Protein AF-A0A838T143-F1 (afdb_monomer)

Structure (mmCIF, N/CA/C/O backbone):
data_AF-A0A838T143-F1
#
_entry.id   AF-A0A838T143-F1
#
loop_
_atom_site.group_PDB
_atom_site.id
_atom_site.type_symbol
_atom_site.label_atom_id
_atom_site.label_alt_id
_atom_site.label_comp_id
_atom_site.label_asym_id
_atom_site.label_entity_id
_atom_site.label_seq_id
_atom_site.pdbx_PDB_ins_code
_atom_site.Cartn_x
_atom_site.Cartn_y
_atom_site.Cartn_z
_atom_site.occupancy
_atom_site.B_iso_or_equiv
_atom_site.auth_seq_id
_atom_site.auth_comp_id
_atom_site.auth_asym_id
_atom_site.auth_atom_id
_atom_site.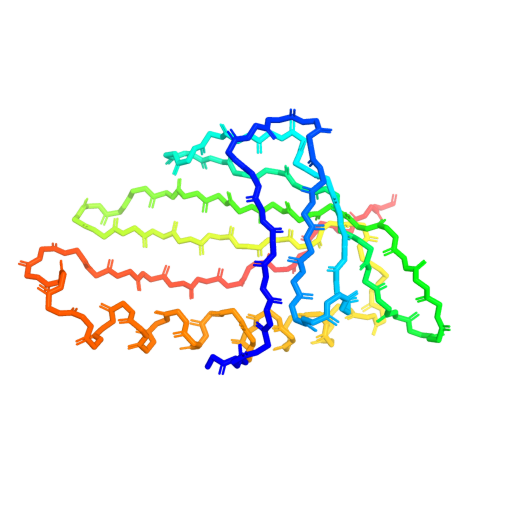pdbx_PDB_model_num
ATOM 1 N N . MET A 1 1 ? -1.294 14.423 2.263 1.00 49.38 1 MET A N 1
ATOM 2 C CA . MET A 1 1 ? -1.982 13.665 1.199 1.00 49.38 1 MET A CA 1
ATOM 3 C C . MET A 1 1 ? -1.529 14.235 -0.120 1.00 49.38 1 MET A C 1
ATOM 5 O O . MET A 1 1 ? -1.703 15.430 -0.329 1.00 49.38 1 MET A O 1
ATOM 9 N N . THR A 1 2 ? -0.933 13.427 -0.988 1.00 54.94 2 THR A N 1
ATOM 10 C CA . THR A 1 2 ? -0.812 13.836 -2.386 1.00 54.94 2 THR A CA 1
ATOM 11 C C . THR A 1 2 ? -2.235 13.871 -2.930 1.00 54.94 2 THR A C 1
ATOM 13 O O . THR A 1 2 ? -2.872 12.829 -2.997 1.00 54.94 2 THR A O 1
ATOM 16 N N . VAL A 1 3 ? -2.754 15.043 -3.290 1.00 68.25 3 VAL A N 1
ATOM 17 C CA . VAL A 1 3 ? -4.066 15.223 -3.956 1.00 68.25 3 VAL A CA 1
ATOM 18 C C . VAL A 1 3 ? -4.129 14.574 -5.352 1.00 68.25 3 VAL A C 1
ATOM 20 O O . VAL A 1 3 ? -5.094 14.747 -6.088 1.00 68.25 3 VAL A O 1
ATOM 23 N N . ALA A 1 4 ? -3.096 13.815 -5.723 1.00 81.88 4 ALA A N 1
ATOM 24 C CA . ALA A 1 4 ? -3.027 13.043 -6.945 1.00 81.88 4 ALA A CA 1
ATOM 25 C C . ALA A 1 4 ? -4.034 11.875 -6.915 1.00 81.88 4 ALA A C 1
ATOM 27 O O . ALA A 1 4 ? -4.225 11.252 -5.866 1.00 81.88 4 ALA A O 1
ATOM 28 N N . PRO A 1 5 ? -4.660 11.547 -8.056 1.0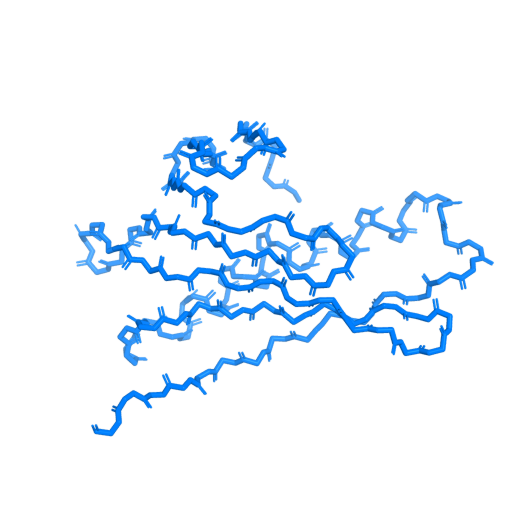0 86.38 5 PRO A N 1
ATOM 29 C CA . PRO A 1 5 ? -5.711 10.545 -8.113 1.00 86.38 5 PRO A CA 1
ATOM 30 C C . PRO A 1 5 ? -5.188 9.143 -7.780 1.00 86.38 5 PRO A C 1
ATOM 32 O O . PRO A 1 5 ? -4.038 8.785 -8.064 1.00 86.38 5 PRO A O 1
ATOM 35 N N . ALA A 1 6 ? -6.076 8.339 -7.202 1.00 88.12 6 ALA A N 1
ATOM 36 C CA . ALA A 1 6 ? -5.895 6.912 -6.998 1.00 88.12 6 ALA A CA 1
ATOM 37 C C . ALA A 1 6 ? -7.128 6.173 -7.530 1.00 88.12 6 ALA A C 1
ATOM 39 O O . ALA A 1 6 ? -8.258 6.622 -7.349 1.00 88.12 6 ALA A O 1
ATOM 40 N N . THR A 1 7 ? -6.909 5.035 -8.182 1.00 91.94 7 THR A N 1
ATOM 41 C CA . THR A 1 7 ? -7.970 4.135 -8.641 1.00 91.94 7 THR A CA 1
ATOM 42 C C . THR A 1 7 ? -7.734 2.765 -8.031 1.00 91.94 7 THR A C 1
ATOM 44 O O . THR A 1 7 ? -6.646 2.203 -8.124 1.00 91.94 7 THR A O 1
ATOM 47 N N . ILE A 1 8 ? -8.739 2.218 -7.362 1.00 91.31 8 ILE A N 1
ATOM 48 C CA . ILE A 1 8 ? -8.656 0.900 -6.737 1.00 91.31 8 ILE A CA 1
ATOM 49 C C . ILE A 1 8 ? -10.034 0.252 -6.758 1.00 91.31 8 ILE A C 1
ATOM 51 O O . ILE A 1 8 ? -11.057 0.933 -6.757 1.00 91.31 8 ILE A O 1
ATOM 55 N N . THR A 1 9 ? -10.053 -1.075 -6.783 1.00 91.31 9 THR A N 1
ATOM 56 C CA . THR A 1 9 ? -11.273 -1.868 -6.624 1.00 91.31 9 THR A CA 1
ATOM 57 C C . THR A 1 9 ? -11.171 -2.706 -5.353 1.00 91.31 9 THR A C 1
ATOM 59 O O . THR A 1 9 ? -10.070 -3.024 -4.901 1.00 91.31 9 THR A O 1
ATOM 62 N N . ASN A 1 10 ? -12.311 -3.108 -4.800 1.00 89.81 10 ASN A N 1
ATOM 63 C CA . ASN A 1 10 ? -12.398 -4.029 -3.663 1.00 89.81 10 ASN A CA 1
ATOM 64 C C . ASN A 1 10 ? -12.364 -5.511 -4.091 1.00 89.81 10 ASN A C 1
ATOM 66 O O . ASN A 1 10 ? -12.780 -6.384 -3.334 1.00 89.81 10 ASN A O 1
ATOM 70 N N . GLN A 1 11 ? -11.872 -5.806 -5.297 1.00 93.06 11 GLN A N 1
ATOM 71 C CA . GLN A 1 11 ? -11.839 -7.153 -5.853 1.00 93.06 11 GLN A CA 1
ATOM 72 C C . GLN A 1 11 ? -10.395 -7.645 -6.020 1.00 93.06 11 GLN A C 1
ATOM 74 O O . GLN A 1 11 ? -9.531 -6.946 -6.562 1.00 93.06 11 GLN A O 1
ATOM 79 N N . ALA A 1 12 ? -10.137 -8.877 -5.576 1.00 94.25 12 ALA A N 1
ATOM 80 C CA . ALA A 1 12 ? -8.881 -9.570 -5.846 1.00 94.25 12 ALA A CA 1
ATOM 81 C C . ALA A 1 12 ? -8.707 -9.835 -7.356 1.00 94.25 12 ALA A C 1
ATOM 83 O O . ALA A 1 12 ? -9.669 -9.975 -8.110 1.00 94.25 12 ALA A O 1
ATOM 84 N N . GLY A 1 13 ? -7.463 -9.858 -7.823 1.00 94.69 13 GLY A N 1
ATOM 85 C CA . GLY A 1 13 ? -7.091 -10.005 -9.230 1.00 94.69 13 GLY A CA 1
ATOM 86 C C . GLY A 1 13 ? -7.237 -8.736 -10.081 1.00 94.69 13 GLY A C 1
ATOM 87 O O . GLY A 1 13 ? -6.769 -8.717 -11.221 1.00 94.69 13 GLY A O 1
ATOM 88 N N . LYS A 1 14 ? -7.845 -7.663 -9.562 1.00 96.06 14 LYS A N 1
ATOM 89 C CA . LYS A 1 14 ? -8.023 -6.397 -10.287 1.00 96.06 14 LYS A CA 1
ATOM 90 C C . LYS A 1 14 ? -6.875 -5.422 -10.049 1.00 96.06 14 LYS A C 1
ATOM 92 O O . LYS A 1 14 ? -6.199 -5.467 -9.021 1.00 96.06 14 LYS A O 1
ATOM 97 N N . SER A 1 15 ? -6.657 -4.546 -11.025 1.00 95.06 15 SER A N 1
ATOM 98 C CA . SER A 1 15 ? -5.585 -3.555 -10.978 1.00 95.06 15 SER A CA 1
ATOM 99 C C . SER A 1 15 ? -5.924 -2.365 -10.075 1.00 95.06 15 SER A C 1
ATOM 101 O O . SER A 1 15 ? -7.095 -2.055 -9.854 1.00 95.06 15 SER A O 1
ATOM 103 N N . PHE A 1 16 ? -4.887 -1.684 -9.594 1.00 93.62 16 PHE A N 1
ATOM 104 C CA . PHE A 1 16 ? -4.982 -0.385 -8.933 1.00 93.62 16 PHE A CA 1
ATOM 105 C C . PHE A 1 16 ? -3.917 0.570 -9.485 1.00 93.62 16 PHE A C 1
ATOM 107 O O . PHE A 1 16 ? -2.915 0.129 -10.060 1.00 93.62 16 PHE A O 1
ATOM 114 N N . LYS A 1 17 ? -4.125 1.870 -9.281 1.00 92.56 17 LYS A N 1
ATOM 115 C CA . LYS A 1 17 ? -3.148 2.932 -9.516 1.00 92.56 17 LYS A CA 1
ATOM 116 C C . LYS A 1 17 ? -3.178 3.947 -8.374 1.00 92.56 17 LYS A C 1
ATOM 118 O O . LYS A 1 17 ? -4.235 4.190 -7.794 1.00 92.56 17 LYS A O 1
ATOM 123 N N . ALA A 1 18 ? -2.040 4.545 -8.054 1.00 88.81 18 ALA A N 1
ATOM 124 C CA . ALA A 1 18 ? -1.903 5.555 -7.011 1.00 88.81 18 ALA A CA 1
ATOM 125 C C . ALA A 1 18 ? -0.889 6.631 -7.416 1.00 88.81 18 ALA A C 1
ATOM 127 O O . ALA A 1 18 ? -0.053 6.412 -8.292 1.00 88.81 18 ALA A O 1
ATOM 128 N N . HIS A 1 19 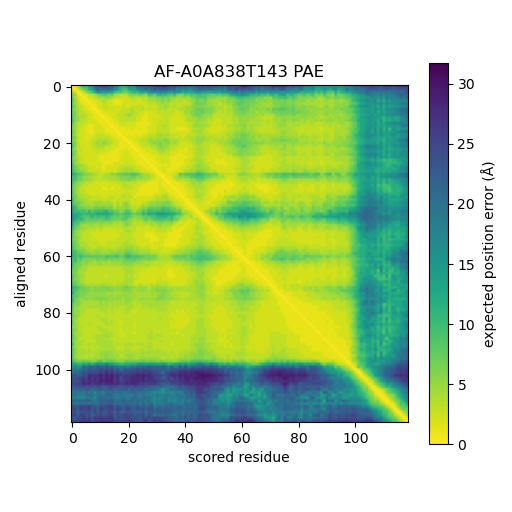? -0.963 7.782 -6.744 1.00 86.50 19 HIS A N 1
ATOM 129 C CA . HIS A 1 19 ? -0.082 8.933 -6.964 1.00 86.50 19 HIS A CA 1
ATOM 130 C C . HIS A 1 19 ? -0.074 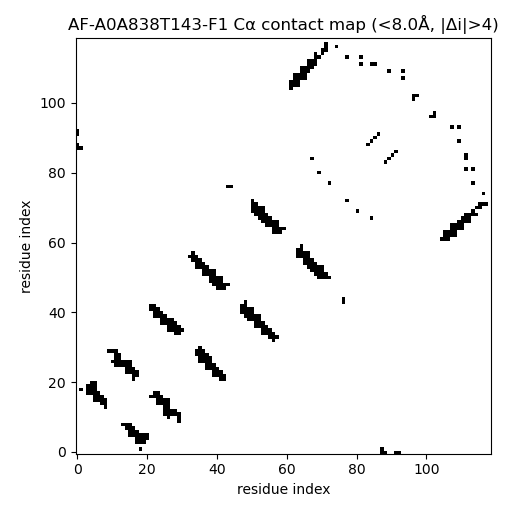9.428 -8.421 1.00 86.50 19 HIS A C 1
ATOM 132 O O . HIS A 1 19 ? 0.982 9.731 -8.965 1.00 86.50 19 HIS A O 1
ATOM 138 N N . GLY A 1 20 ? -1.248 9.505 -9.062 1.00 86.00 20 GLY A N 1
ATOM 139 C CA . GLY A 1 20 ? -1.334 9.969 -10.451 1.00 86.00 20 GLY A CA 1
ATOM 140 C C . GLY A 1 20 ? -0.653 9.009 -11.422 1.00 86.00 20 GLY A C 1
ATOM 141 O O . GLY A 1 20 ? 0.154 9.430 -12.240 1.00 86.00 20 GLY A O 1
ATOM 142 N N . ASP A 1 21 ? -0.953 7.717 -11.289 1.00 87.50 21 ASP A N 1
ATOM 143 C CA . ASP A 1 21 ? -0.405 6.619 -12.096 1.00 87.50 21 ASP A CA 1
ATOM 144 C C . ASP A 1 21 ? 1.096 6.324 -11.895 1.00 87.50 21 ASP A C 1
ATOM 146 O O . ASP A 1 21 ? 1.615 5.394 -12.511 1.00 87.50 21 ASP A O 1
ATOM 150 N N . TYR A 1 22 ? 1.776 7.031 -10.984 1.00 85.94 22 TYR A N 1
ATOM 151 C CA . TYR A 1 22 ? 3.177 6.774 -10.626 1.00 85.94 22 TYR A CA 1
ATOM 152 C C . TYR A 1 22 ? 3.392 5.374 -10.033 1.00 85.94 22 TYR A C 1
ATOM 154 O O . TYR A 1 22 ? 4.401 4.726 -10.308 1.00 85.94 22 TYR A O 1
ATOM 162 N N . ILE A 1 23 ? 2.425 4.888 -9.246 1.00 87.81 23 ILE A N 1
ATOM 163 C CA . ILE A 1 23 ? 2.393 3.507 -8.758 1.00 87.81 23 ILE A CA 1
ATOM 164 C C . ILE A 1 23 ? 1.221 2.796 -9.415 1.00 87.81 23 ILE A C 1
ATOM 166 O O . ILE A 1 23 ? 0.091 3.283 -9.390 1.00 87.81 23 ILE A O 1
ATOM 170 N N . SER A 1 24 ? 1.469 1.607 -9.954 1.00 92.69 24 SER A N 1
ATOM 171 C CA . SER A 1 24 ? 0.420 0.738 -10.485 1.00 92.69 24 SER A CA 1
ATOM 172 C C . SER A 1 24 ? 0.602 -0.685 -9.995 1.00 92.69 24 SER A C 1
ATOM 174 O O . SER A 1 24 ? 1.695 -1.092 -9.611 1.00 92.69 24 SER A O 1
ATOM 176 N N . GLY A 1 25 ? -0.468 -1.465 -9.975 1.00 93.50 25 GLY A N 1
ATOM 177 C CA . GLY A 1 25 ? -0.376 -2.801 -9.420 1.00 93.50 25 GLY A CA 1
ATOM 178 C C . GLY A 1 25 ? -1.647 -3.611 -9.537 1.00 93.50 25 GLY A C 1
ATOM 179 O O . GLY A 1 25 ? -2.560 -3.260 -10.283 1.00 93.50 25 GLY A O 1
ATOM 180 N N . ARG A 1 26 ? -1.694 -4.718 -8.795 1.00 96.00 26 ARG A N 1
ATOM 181 C CA . ARG A 1 26 ? -2.819 -5.655 -8.760 1.00 96.00 26 ARG A CA 1
ATOM 182 C C . ARG A 1 26 ? -3.073 -6.115 -7.332 1.00 96.00 26 ARG A C 1
ATOM 184 O O . ARG A 1 26 ? -2.138 -6.427 -6.600 1.00 96.00 26 ARG A O 1
ATOM 191 N N . ASN A 1 27 ? -4.345 -6.173 -6.961 1.00 95.31 27 ASN A N 1
ATOM 192 C CA . ASN A 1 27 ? -4.798 -6.768 -5.713 1.00 95.31 27 ASN A CA 1
ATOM 193 C C . ASN A 1 27 ? -4.608 -8.284 -5.795 1.00 95.31 27 ASN A C 1
ATOM 195 O O . ASN A 1 27 ? -5.202 -8.918 -6.661 1.00 95.31 27 ASN A O 1
ATOM 199 N N . LEU A 1 28 ? -3.791 -8.869 -4.926 1.00 95.00 28 LEU A N 1
ATOM 200 C CA . LEU A 1 28 ? -3.637 -10.324 -4.836 1.00 95.00 28 LEU A CA 1
ATOM 201 C C . LEU A 1 28 ? -4.591 -10.904 -3.792 1.00 95.00 28 LEU A C 1
ATOM 203 O O . LEU A 1 28 ? -5.285 -11.877 -4.063 1.00 95.00 28 LEU A O 1
ATOM 207 N N . LEU A 1 29 ? -4.666 -10.250 -2.633 1.00 95.12 29 LEU A N 1
ATOM 208 C CA . LEU A 1 29 ? -5.554 -10.601 -1.532 1.00 95.12 29 LEU A CA 1
ATOM 209 C C . LEU A 1 29 ? -6.142 -9.328 -0.926 1.00 95.12 29 LEU A C 1
ATOM 211 O O . LEU A 1 29 ? -5.423 -8.352 -0.710 1.00 95.12 29 LEU A O 1
ATOM 215 N N . LEU A 1 30 ? -7.441 -9.359 -0.638 1.00 92.69 30 LEU A N 1
ATOM 216 C CA . LEU A 1 30 ? -8.156 -8.298 0.062 1.00 92.69 30 LEU A CA 1
ATOM 217 C C . LEU A 1 30 ? -8.969 -8.911 1.200 1.00 92.69 30 LEU A C 1
ATOM 219 O O . LEU A 1 30 ? -10.124 -9.282 1.020 1.00 92.69 30 LEU A O 1
ATOM 223 N N . ASP A 1 31 ? -8.351 -9.003 2.370 1.00 93.25 31 ASP A N 1
ATOM 224 C CA . ASP A 1 31 ? -9.045 -9.184 3.635 1.00 93.25 31 ASP A CA 1
ATOM 225 C C . ASP A 1 31 ? -8.928 -7.863 4.412 1.00 93.25 31 ASP A C 1
ATOM 227 O O . ASP A 1 31 ? -7.911 -7.621 5.065 1.00 93.25 31 ASP A O 1
ATOM 231 N N . PRO A 1 32 ? -9.919 -6.961 4.311 1.00 78.12 32 PRO A N 1
ATOM 232 C CA . PRO A 1 32 ? -9.806 -5.604 4.843 1.00 78.12 32 PRO A CA 1
ATOM 233 C C . PRO A 1 32 ? -9.693 -5.551 6.372 1.00 78.12 32 PRO A C 1
ATOM 235 O O . PRO A 1 32 ? -9.352 -4.502 6.907 1.00 78.12 32 PRO A O 1
ATOM 238 N N . VAL A 1 33 ? -9.968 -6.657 7.069 1.00 84.75 33 VAL A N 1
ATOM 239 C CA . VAL A 1 33 ? -9.867 -6.741 8.531 1.00 84.75 33 VAL A CA 1
ATOM 240 C C . VAL A 1 33 ? -8.491 -7.238 8.966 1.00 84.75 33 VAL A C 1
ATOM 242 O O . VAL A 1 33 ? -8.040 -6.903 10.056 1.00 84.75 33 VAL A O 1
ATOM 245 N N . ARG A 1 34 ? -7.818 -8.047 8.140 1.00 90.38 34 ARG A N 1
ATOM 246 C CA . ARG A 1 34 ? -6.591 -8.751 8.547 1.00 90.38 34 ARG A CA 1
ATOM 247 C C . ARG A 1 34 ? -5.392 -8.439 7.667 1.00 90.38 34 ARG A C 1
ATOM 249 O O . ARG A 1 34 ? -4.305 -8.181 8.182 1.00 90.38 34 ARG A O 1
ATOM 256 N N . LEU A 1 35 ? -5.557 -8.506 6.348 1.00 93.62 35 LEU A N 1
ATOM 257 C CA . LEU A 1 35 ? -4.435 -8.504 5.419 1.00 93.62 35 LEU A CA 1
ATOM 258 C C . LEU A 1 35 ? -4.836 -8.081 4.003 1.00 93.62 35 LEU A C 1
ATOM 260 O O . LEU A 1 35 ? -5.667 -8.703 3.344 1.00 93.62 35 LEU A O 1
ATOM 264 N N . ILE A 1 36 ? -4.125 -7.090 3.481 1.00 94.44 36 ILE A N 1
ATOM 265 C CA . ILE A 1 36 ? -4.131 -6.744 2.061 1.00 94.44 36 ILE A CA 1
ATOM 266 C C . ILE A 1 36 ? -2.761 -7.086 1.476 1.00 94.44 36 ILE A C 1
ATOM 268 O O . ILE A 1 36 ? -1.732 -6.683 2.021 1.00 94.44 36 ILE A O 1
ATOM 272 N N . VAL A 1 37 ? -2.753 -7.799 0.349 1.00 95.25 37 VAL A N 1
ATOM 273 C CA . VAL A 1 37 ? -1.541 -8.114 -0.420 1.00 95.25 37 VAL A CA 1
ATOM 274 C C . VAL A 1 37 ? -1.710 -7.614 -1.843 1.00 95.25 37 VAL A C 1
ATOM 276 O O . VAL A 1 37 ? -2.710 -7.899 -2.507 1.00 95.25 37 VAL A O 1
ATOM 279 N N . GLN A 1 38 ? -0.725 -6.866 -2.323 1.00 95.44 38 GLN A N 1
ATOM 280 C CA . GLN A 1 38 ? -0.745 -6.230 -3.633 1.00 95.44 38 GLN A CA 1
ATOM 281 C C . GLN A 1 38 ? 0.603 -6.409 -4.329 1.00 95.44 38 GLN A C 1
ATOM 283 O O . GLN A 1 38 ? 1.644 -6.240 -3.703 1.00 95.44 38 GLN A O 1
ATOM 288 N N . THR A 1 39 ? 0.610 -6.679 -5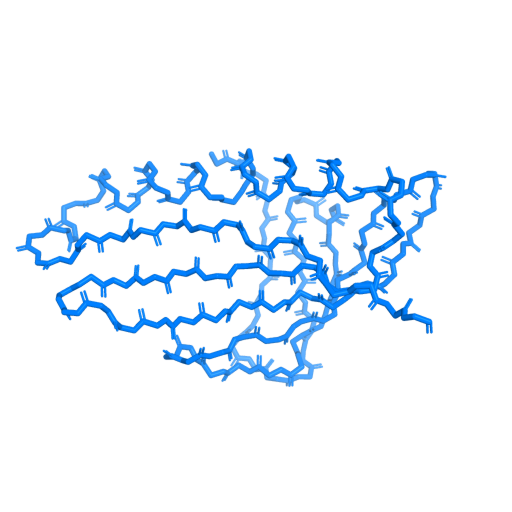.635 1.00 94.62 39 THR A N 1
ATOM 289 C CA . THR A 1 39 ? 1.814 -6.401 -6.433 1.00 94.62 39 THR A CA 1
ATOM 290 C C . THR A 1 39 ? 1.855 -4.915 -6.730 1.00 94.62 39 THR A C 1
ATOM 292 O O . THR A 1 39 ? 0.824 -4.365 -7.115 1.00 94.62 39 THR A O 1
ATOM 295 N N . SER A 1 40 ? 3.021 -4.294 -6.650 1.00 91.06 40 SER A N 1
ATOM 296 C CA . SER A 1 40 ? 3.213 -2.868 -6.894 1.00 91.06 40 SER A CA 1
ATOM 297 C C . SER A 1 40 ? 4.410 -2.664 -7.812 1.00 91.06 40 SER A C 1
ATOM 299 O O . SER A 1 40 ? 5.510 -3.116 -7.510 1.00 91.06 40 SER A O 1
ATOM 301 N N . ALA A 1 41 ? 4.191 -2.022 -8.950 1.00 90.19 41 ALA A N 1
ATOM 302 C CA . ALA A 1 41 ? 5.238 -1.534 -9.825 1.00 90.19 41 ALA A CA 1
ATOM 303 C C . ALA A 1 41 ? 5.699 -0.173 -9.292 1.00 90.19 41 ALA A C 1
ATOM 305 O O . ALA A 1 41 ? 4.948 0.803 -9.347 1.00 90.19 41 ALA A O 1
ATOM 306 N N . VAL A 1 42 ? 6.915 -0.135 -8.750 1.00 83.19 42 VAL A N 1
ATOM 307 C CA . VAL A 1 42 ? 7.523 1.054 -8.148 1.00 83.19 42 VAL A CA 1
ATOM 308 C C . VAL A 1 42 ? 8.757 1.431 -8.971 1.00 83.19 42 VAL A C 1
ATOM 310 O O . VAL A 1 42 ? 9.590 0.564 -9.243 1.00 83.19 42 VAL A O 1
ATOM 313 N N . PRO A 1 43 ? 8.888 2.688 -9.415 1.00 81.75 43 PRO A N 1
ATOM 314 C CA . PRO A 1 43 ? 10.103 3.152 -10.073 1.00 81.75 43 PRO A CA 1
ATOM 315 C C . PRO A 1 43 ? 11.246 3.280 -9.053 1.00 81.75 43 PRO A C 1
ATOM 317 O O . PRO A 1 43 ? 11.161 4.062 -8.109 1.00 81.75 43 PRO A O 1
ATOM 320 N N . LEU A 1 44 ? 12.310 2.501 -9.250 1.00 77.31 44 LEU A N 1
ATOM 321 C CA . LEU A 1 44 ? 13.505 2.422 -8.405 1.00 77.31 44 LEU A CA 1
ATOM 322 C C . LEU A 1 44 ? 14.754 2.342 -9.292 1.00 77.31 44 LEU A C 1
ATOM 324 O O . LEU A 1 44 ? 14.774 1.596 -10.272 1.00 77.31 44 LEU A O 1
ATOM 328 N N . GLY A 1 45 ? 15.793 3.124 -8.983 1.00 70.50 45 GLY A N 1
ATOM 329 C CA . GLY A 1 45 ? 17.061 3.088 -9.729 1.00 70.50 45 GLY A CA 1
ATOM 330 C C . GLY A 1 45 ? 16.934 3.322 -11.245 1.00 70.50 45 GLY A C 1
ATOM 331 O O . GLY A 1 45 ? 17.705 2.762 -12.016 1.00 70.50 45 GLY A O 1
ATOM 332 N N . GLY A 1 46 ? 15.938 4.099 -11.689 1.00 75.00 46 GLY A N 1
ATOM 333 C CA . GLY A 1 46 ? 15.694 4.391 -13.111 1.00 75.00 46 GLY A CA 1
ATOM 334 C C . GLY A 1 46 ? 14.849 3.358 -13.872 1.00 75.00 46 GLY A C 1
ATOM 335 O O . GLY A 1 46 ? 14.529 3.591 -15.035 1.00 75.00 46 GLY A O 1
ATOM 336 N N . PHE A 1 47 ? 14.425 2.262 -13.233 1.00 76.56 47 PHE A N 1
ATOM 337 C CA . PHE A 1 47 ? 13.557 1.240 -13.832 1.00 76.56 47 PHE A CA 1
ATOM 338 C C . PHE A 1 47 ? 12.350 0.936 -12.937 1.00 76.56 47 PHE A C 1
ATOM 340 O O . PHE A 1 47 ? 12.366 1.189 -11.738 1.00 76.56 47 PHE A O 1
ATOM 347 N N . SER A 1 48 ? 11.272 0.380 -13.497 1.00 82.69 48 SER A N 1
ATOM 348 C CA . SER A 1 48 ? 10.133 -0.069 -12.686 1.00 82.69 48 SER A CA 1
ATOM 349 C C . SER A 1 48 ? 10.363 -1.493 -12.188 1.00 82.69 48 SER A C 1
ATOM 351 O O . SER A 1 48 ? 10.523 -2.414 -12.990 1.00 82.69 48 SER A O 1
ATOM 353 N N . ARG A 1 49 ? 10.360 -1.685 -10.867 1.00 85.06 49 ARG A N 1
ATOM 354 C CA . ARG A 1 49 ? 10.443 -3.003 -10.227 1.00 85.06 49 ARG A CA 1
ATOM 355 C C . ARG A 1 49 ? 9.081 -3.410 -9.690 1.00 85.06 49 ARG A C 1
ATOM 357 O O . ARG A 1 49 ? 8.354 -2.592 -9.128 1.00 85.06 49 ARG A O 1
ATOM 364 N N . ARG A 1 50 ? 8.732 -4.688 -9.846 1.00 88.50 50 ARG A N 1
ATOM 365 C CA . ARG A 1 50 ? 7.508 -5.254 -9.273 1.00 88.50 50 ARG A CA 1
ATOM 366 C C . ARG A 1 50 ? 7.815 -5.836 -7.898 1.00 88.50 50 ARG A C 1
ATOM 368 O O . ARG A 1 50 ? 8.507 -6.840 -7.799 1.00 88.50 50 ARG A O 1
ATOM 375 N N . LEU A 1 51 ? 7.265 -5.212 -6.868 1.00 89.56 51 LEU A N 1
ATOM 376 C CA . LEU A 1 51 ? 7.388 -5.610 -5.470 1.00 89.56 51 LEU A CA 1
ATOM 377 C C . LEU A 1 51 ? 6.062 -6.153 -4.941 1.00 89.56 51 LEU A C 1
ATOM 379 O O . LEU A 1 51 ? 5.007 -5.960 -5.555 1.00 89.56 51 LEU A O 1
ATOM 383 N N . HIS A 1 52 ? 6.106 -6.779 -3.768 1.00 91.81 52 HIS A N 1
ATOM 384 C CA . HIS A 1 52 ? 4.908 -7.160 -3.026 1.00 91.81 52 HIS A CA 1
ATOM 385 C C . HIS A 1 52 ? 4.708 -6.212 -1.847 1.00 91.81 52 HIS A C 1
ATOM 387 O O . HIS A 1 52 ? 5.578 -6.095 -0.991 1.00 91.81 52 HIS A O 1
ATOM 393 N N . LEU A 1 53 ? 3.564 -5.534 -1.814 1.00 92.50 53 LEU A N 1
ATOM 394 C CA . LEU A 1 53 ? 3.140 -4.687 -0.709 1.00 92.50 53 LEU A CA 1
ATOM 395 C C . LEU A 1 53 ? 2.153 -5.453 0.170 1.00 92.50 53 LEU A C 1
ATOM 397 O O . LEU A 1 53 ? 1.049 -5.791 -0.267 1.00 92.50 53 LEU A O 1
ATOM 401 N N . TYR A 1 54 ? 2.545 -5.666 1.417 1.00 93.19 54 TYR A N 1
ATOM 402 C CA . TYR A 1 54 ? 1.721 -6.241 2.467 1.00 93.19 54 TYR A C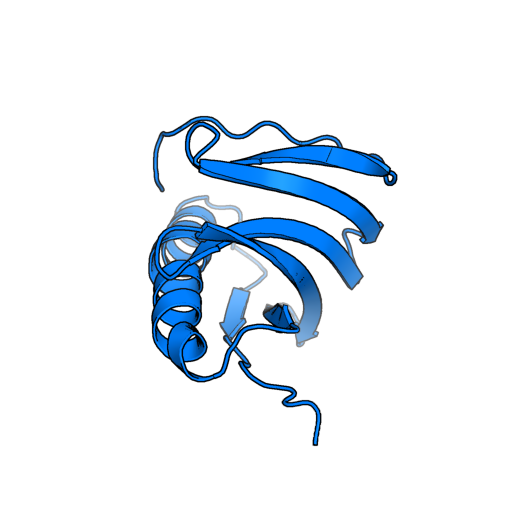A 1
ATOM 403 C C . TYR A 1 54 ? 1.246 -5.127 3.391 1.00 93.19 54 TYR A C 1
ATOM 405 O O . TYR A 1 54 ? 2.023 -4.255 3.779 1.00 93.19 54 TYR A O 1
ATOM 413 N N . LYS A 1 55 ? -0.034 -5.165 3.747 1.00 92.50 55 LYS A N 1
ATOM 414 C CA . LYS A 1 55 ? -0.646 -4.306 4.763 1.00 92.50 55 LYS A CA 1
ATOM 415 C C . LYS A 1 55 ? -1.383 -5.218 5.727 1.00 92.50 55 LYS A C 1
ATOM 417 O O . LYS A 1 55 ? -2.428 -5.763 5.370 1.00 92.50 55 LYS A O 1
ATOM 422 N N . LYS A 1 56 ? -0.810 -5.429 6.905 1.00 93.06 56 LYS A N 1
ATOM 423 C CA . LYS A 1 56 ? -1.394 -6.255 7.959 1.00 93.06 56 LYS A CA 1
ATOM 424 C C . LYS A 1 56 ? -2.022 -5.352 9.007 1.00 93.06 56 LYS A C 1
ATOM 426 O O . LYS A 1 56 ? -1.414 -4.359 9.401 1.00 93.06 56 LYS A O 1
ATOM 431 N N . PHE A 1 57 ? -3.210 -5.724 9.452 1.00 91.19 57 PHE A N 1
ATOM 432 C CA . PHE A 1 57 ? -3.925 -5.042 10.517 1.00 91.19 57 PHE A CA 1
ATOM 433 C C . PHE A 1 57 ? -3.954 -5.960 11.735 1.00 91.19 57 PHE A C 1
ATOM 435 O O . PHE A 1 57 ? -4.372 -7.115 11.644 1.00 91.19 57 PHE A O 1
ATOM 442 N N . GLU A 1 58 ? -3.476 -5.455 12.865 1.00 90.94 58 GLU A N 1
ATOM 443 C CA . GLU A 1 58 ? -3.491 -6.157 14.142 1.00 90.94 58 GLU A CA 1
ATOM 444 C C . GLU A 1 58 ? -4.282 -5.339 15.156 1.00 90.94 58 GLU A C 1
ATOM 446 O O . GLU A 1 58 ? -4.092 -4.128 15.284 1.00 90.94 58 GLU A O 1
ATOM 451 N N . GLN A 1 59 ? -5.180 -5.999 15.881 1.00 88.94 59 GLN A N 1
ATOM 452 C CA . GLN A 1 59 ? -5.925 -5.346 16.946 1.00 88.94 59 GLN A CA 1
ATOM 453 C C . GLN A 1 59 ? -5.052 -5.252 18.199 1.00 88.94 59 GLN A C 1
ATOM 455 O O . GLN A 1 59 ? -4.498 -6.255 18.646 1.00 88.94 59 GLN A O 1
ATOM 460 N N . ASN A 1 60 ? -4.980 -4.064 18.794 1.00 86.88 60 ASN A N 1
ATOM 461 C CA . ASN A 1 60 ? -4.307 -3.817 20.064 1.00 86.88 60 ASN A CA 1
ATOM 462 C C . ASN A 1 60 ? -5.269 -3.108 21.030 1.00 86.88 60 ASN A C 1
ATOM 464 O O . ASN A 1 60 ? -5.282 -1.887 21.153 1.00 86.88 60 ASN A O 1
ATOM 468 N N . GLY A 1 61 ? -6.133 -3.877 21.694 1.00 87.81 61 GLY A N 1
ATOM 469 C CA . GLY A 1 61 ? -7.193 -3.310 22.530 1.00 87.81 61 GLY A CA 1
ATOM 470 C C . GLY A 1 61 ? -8.221 -2.552 21.687 1.00 87.81 61 GLY A C 1
ATOM 471 O O . GLY A 1 61 ? -8.832 -3.138 20.795 1.00 87.81 61 GLY A O 1
ATOM 472 N N . ILE A 1 62 ? -8.419 -1.261 21.967 1.00 82.38 62 ILE A N 1
ATOM 473 C CA . ILE A 1 62 ? -9.266 -0.379 21.141 1.00 82.38 62 ILE A CA 1
ATOM 474 C C . ILE A 1 62 ? -8.517 0.149 19.912 1.00 82.38 62 ILE A C 1
ATOM 476 O O . ILE A 1 62 ? -9.127 0.688 18.996 1.00 82.38 62 ILE A O 1
ATOM 480 N N . ASP A 1 63 ? -7.203 -0.039 19.871 1.00 83.00 63 ASP A N 1
ATOM 481 C CA . ASP A 1 63 ? -6.338 0.501 18.840 1.00 83.00 63 ASP A CA 1
ATOM 482 C C . ASP A 1 63 ? -6.145 -0.500 17.695 1.00 83.00 63 ASP A C 1
ATOM 484 O O . ASP A 1 63 ? -6.279 -1.716 17.864 1.00 83.00 63 ASP A O 1
ATOM 488 N N . THR A 1 64 ? -5.782 0.007 16.518 1.00 85.75 64 THR A N 1
ATOM 489 C CA . THR A 1 64 ? -5.351 -0.827 15.388 1.00 85.75 64 THR A CA 1
ATOM 490 C C . THR A 1 64 ? -3.906 -0.503 15.045 1.00 85.75 64 THR A C 1
ATOM 492 O O . THR A 1 64 ? -3.543 0.660 14.850 1.00 85.75 64 THR A O 1
ATOM 495 N N . ILE A 1 65 ? -3.083 -1.543 14.948 1.00 88.38 65 ILE A N 1
ATOM 496 C CA . ILE A 1 65 ? -1.726 -1.463 14.426 1.00 88.38 65 ILE A CA 1
ATOM 497 C C . ILE A 1 65 ? -1.778 -1.822 12.948 1.00 88.38 65 ILE A C 1
ATOM 499 O O . ILE A 1 65 ? -2.224 -2.906 12.577 1.00 88.38 65 ILE A O 1
ATOM 503 N 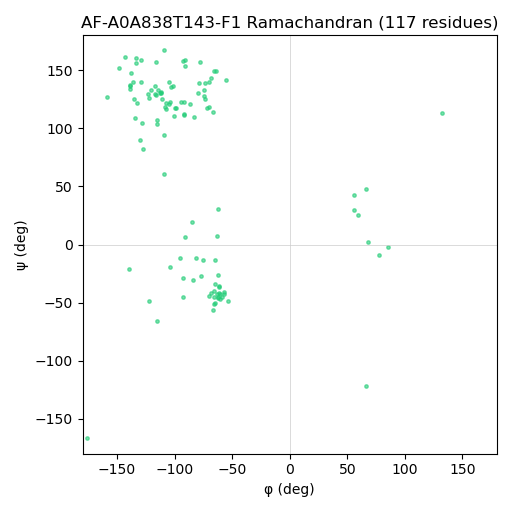N . LEU A 1 66 ? -1.311 -0.912 12.098 1.00 89.12 66 LEU A N 1
ATOM 504 C CA . LEU A 1 66 ? -1.084 -1.201 10.686 1.00 89.12 66 LEU A CA 1
ATOM 505 C C . LEU A 1 66 ? 0.413 -1.372 10.453 1.00 89.12 66 LEU A C 1
ATOM 507 O O . LEU A 1 66 ? 1.203 -0.463 10.713 1.00 89.12 66 LEU A O 1
ATOM 511 N N . ILE A 1 67 ? 0.765 -2.539 9.925 1.00 90.38 67 ILE A N 1
ATOM 512 C CA . ILE A 1 67 ? 2.115 -2.904 9.515 1.00 90.38 67 ILE A CA 1
ATOM 513 C C . ILE A 1 67 ? 2.144 -2.914 7.990 1.00 90.38 67 ILE A C 1
ATOM 515 O O . ILE A 1 67 ? 1.379 -3.643 7.352 1.00 90.38 67 ILE A O 1
ATOM 519 N N . MET A 1 68 ? 3.028 -2.110 7.402 1.00 91.00 68 MET A N 1
ATOM 520 C CA . MET A 1 68 ? 3.247 -2.068 5.956 1.00 91.00 68 MET A CA 1
ATOM 521 C C . MET A 1 68 ? 4.634 -2.589 5.605 1.00 91.00 68 MET A C 1
ATOM 523 O O . MET A 1 68 ? 5.620 -2.130 6.176 1.00 91.00 68 MET A O 1
ATOM 527 N N . VAL A 1 69 ? 4.703 -3.506 4.639 1.00 90.12 69 VAL A N 1
ATOM 528 C CA . VAL A 1 69 ? 5.960 -4.125 4.201 1.00 90.12 69 VAL A CA 1
ATOM 529 C C . VAL A 1 69 ? 6.015 -4.171 2.682 1.00 90.12 69 VAL A C 1
ATOM 531 O O . VAL A 1 69 ? 5.127 -4.736 2.047 1.00 90.12 69 VAL A O 1
ATOM 534 N N . TYR A 1 70 ? 7.081 -3.625 2.104 1.00 89.62 70 TYR A N 1
ATOM 535 C CA . TYR A 1 70 ? 7.490 -3.941 0.740 1.00 89.62 70 TYR A CA 1
ATOM 536 C C . TYR A 1 70 ? 8.496 -5.095 0.779 1.00 89.62 70 TYR A C 1
ATOM 538 O O . TYR A 1 70 ? 9.608 -4.922 1.272 1.00 89.62 70 TYR A O 1
ATOM 546 N N . ALA A 1 71 ? 8.104 -6.268 0.285 1.00 87.62 71 ALA A N 1
ATOM 547 C CA . ALA A 1 71 ? 8.988 -7.427 0.174 1.00 87.62 71 ALA A CA 1
ATOM 548 C C . ALA A 1 71 ? 9.704 -7.464 -1.182 1.00 87.62 71 ALA A C 1
ATOM 550 O O . ALA A 1 71 ? 9.219 -6.889 -2.165 1.00 87.62 71 ALA A O 1
ATOM 551 N N . PHE A 1 72 ? 10.829 -8.187 -1.221 1.00 82.88 72 PHE A N 1
ATOM 552 C CA . PHE A 1 72 ? 11.712 -8.330 -2.388 1.00 82.88 72 PHE A CA 1
ATOM 553 C C . PHE A 1 72 ? 12.282 -6.994 -2.893 1.00 82.88 72 PHE A C 1
ATOM 555 O O . PHE A 1 72 ? 12.604 -6.836 -4.071 1.00 82.88 72 PHE A O 1
ATOM 562 N N . CYS A 1 73 ? 12.370 -6.004 -2.001 1.00 82.38 73 CYS A N 1
ATOM 563 C CA . CYS A 1 73 ? 13.053 -4.750 -2.277 1.00 82.38 73 CYS A CA 1
ATOM 564 C C . CYS A 1 73 ? 14.570 -4.979 -2.234 1.00 82.38 73 CYS A C 1
ATOM 566 O O . CYS A 1 73 ? 15.044 -5.551 -1.250 1.00 82.38 73 CYS A O 1
ATOM 568 N N . PRO A 1 74 ? 15.335 -4.493 -3.227 1.00 83.44 74 PRO A N 1
ATOM 569 C CA . PRO A 1 74 ? 16.789 -4.428 -3.125 1.00 83.44 74 PRO A CA 1
ATOM 570 C C . PRO A 1 74 ? 17.215 -3.659 -1.872 1.00 83.44 74 PRO A C 1
ATOM 572 O O . PRO A 1 74 ? 16.583 -2.664 -1.500 1.00 83.44 74 PRO A O 1
ATOM 575 N N . GLN A 1 75 ? 18.271 -4.114 -1.204 1.00 84.50 75 GLN A N 1
ATOM 576 C CA . GLN A 1 75 ? 18.701 -3.530 0.067 1.00 84.50 75 GLN A CA 1
ATOM 577 C C . GLN A 1 75 ? 19.090 -2.052 -0.089 1.00 84.50 75 GLN A C 1
ATOM 579 O O . GLN A 1 75 ? 18.790 -1.239 0.785 1.00 84.50 75 GLN A O 1
ATOM 584 N N . GLU A 1 76 ? 19.687 -1.692 -1.225 1.00 86.44 76 GLU A N 1
ATOM 585 C CA . GLU A 1 76 ? 20.068 -0.326 -1.582 1.00 86.44 76 GLU A CA 1
ATOM 586 C C . GLU A 1 76 ? 18.873 0.639 -1.684 1.00 86.44 76 GLU A C 1
ATOM 588 O O . GLU A 1 76 ? 19.020 1.835 -1.430 1.00 86.44 76 GLU A O 1
ATOM 593 N N . ASP A 1 77 ? 17.678 0.125 -1.986 1.00 85.38 77 ASP A N 1
ATOM 594 C CA . ASP A 1 77 ? 16.452 0.913 -2.137 1.00 85.38 77 ASP A CA 1
ATOM 595 C C . ASP A 1 77 ? 15.611 0.963 -0.848 1.00 85.38 77 ASP A C 1
ATOM 597 O O . ASP A 1 77 ? 14.691 1.781 -0.737 1.00 85.38 77 ASP A O 1
ATOM 601 N N . ALA A 1 78 ? 15.926 0.135 0.156 1.00 86.00 78 ALA A N 1
ATOM 602 C CA . ALA A 1 78 ? 15.105 -0.037 1.357 1.00 86.00 78 ALA A CA 1
ATOM 603 C C . ALA A 1 78 ? 14.862 1.283 2.111 1.00 86.00 78 ALA A C 1
ATOM 605 O O . ALA A 1 78 ? 13.734 1.577 2.513 1.00 86.00 78 ALA A O 1
ATOM 606 N N . ALA A 1 79 ? 15.897 2.118 2.256 1.00 88.06 79 ALA A N 1
ATOM 607 C CA . ALA A 1 79 ? 15.784 3.416 2.922 1.00 88.06 79 ALA A CA 1
ATOM 608 C C . ALA A 1 79 ? 14.830 4.369 2.177 1.00 88.06 79 ALA A C 1
ATOM 610 O O . ALA A 1 79 ? 13.986 5.018 2.799 1.00 88.06 79 ALA A O 1
ATOM 611 N N . ASN A 1 80 ? 14.914 4.407 0.844 1.00 87.25 80 ASN A N 1
ATOM 612 C CA . ASN A 1 80 ? 14.056 5.247 0.009 1.00 87.25 80 ASN A CA 1
ATOM 613 C C . ASN A 1 80 ? 12.602 4.771 0.040 1.00 87.25 80 ASN A C 1
ATOM 615 O O . ASN A 1 80 ? 11.689 5.589 0.165 1.00 87.25 80 ASN A O 1
ATOM 619 N N . ILE A 1 81 ? 12.376 3.455 -0.009 1.00 87.50 81 ILE A N 1
ATOM 620 C CA . ILE A 1 81 ? 11.032 2.886 0.115 1.00 87.50 81 ILE A CA 1
ATOM 621 C C . ILE A 1 81 ? 10.425 3.201 1.481 1.00 87.50 81 ILE A C 1
ATOM 623 O O . ILE A 1 81 ? 9.277 3.638 1.547 1.00 87.50 81 ILE A O 1
ATOM 627 N N . ASN A 1 82 ? 11.179 3.028 2.566 1.00 88.75 82 ASN A N 1
ATOM 628 C CA . ASN A 1 82 ? 10.703 3.341 3.914 1.00 88.75 82 ASN A CA 1
ATOM 629 C C . ASN A 1 82 ? 10.332 4.811 4.068 1.00 88.75 82 ASN A C 1
ATOM 631 O O . ASN A 1 82 ? 9.290 5.139 4.648 1.00 88.75 82 ASN A O 1
ATOM 635 N N . LYS A 1 83 ? 11.163 5.695 3.511 1.00 89.00 83 LYS A N 1
ATOM 636 C CA . LYS A 1 83 ? 10.869 7.122 3.471 1.00 89.00 83 LYS A CA 1
ATOM 637 C C . LYS A 1 83 ? 9.577 7.386 2.698 1.00 89.00 83 LYS A C 1
ATOM 639 O O . LYS A 1 83 ? 8.695 8.067 3.207 1.00 89.00 83 LYS A O 1
ATOM 644 N N . GLY A 1 84 ? 9.416 6.780 1.521 1.00 86.75 84 GLY A N 1
ATOM 645 C CA . GLY A 1 84 ? 8.206 6.911 0.709 1.00 86.75 84 GLY A CA 1
ATOM 646 C C . GLY A 1 84 ? 6.941 6.390 1.404 1.00 86.75 84 GLY A C 1
ATOM 647 O O . GLY A 1 84 ? 5.902 7.047 1.365 1.00 86.75 84 GLY A O 1
ATOM 648 N N . LEU A 1 85 ? 7.022 5.247 2.094 1.00 88.38 85 LEU A N 1
ATOM 649 C CA . LEU A 1 85 ? 5.928 4.723 2.918 1.00 88.38 85 LEU A CA 1
ATOM 650 C C . LEU A 1 85 ? 5.529 5.717 4.015 1.00 88.38 85 LEU A C 1
ATOM 652 O O . LEU A 1 85 ? 4.343 5.985 4.207 1.00 88.38 85 LEU A O 1
ATOM 656 N N . THR A 1 86 ? 6.513 6.287 4.705 1.00 89.50 86 THR A N 1
ATOM 657 C CA . THR A 1 86 ? 6.280 7.237 5.798 1.00 89.50 86 THR A CA 1
ATOM 658 C C . THR A 1 86 ? 5.652 8.532 5.280 1.00 89.50 86 THR A C 1
ATOM 660 O O . THR A 1 86 ? 4.538 8.879 5.677 1.00 89.50 86 THR A O 1
ATOM 663 N N . ASP A 1 87 ? 6.312 9.187 4.323 1.00 89.25 87 ASP A N 1
ATOM 664 C CA . ASP A 1 87 ? 5.942 10.514 3.825 1.00 89.25 87 ASP A CA 1
ATOM 665 C C . ASP A 1 87 ? 4.591 10.522 3.092 1.00 89.25 87 ASP A C 1
ATOM 667 O O . ASP A 1 87 ? 3.814 11.478 3.194 1.00 89.25 87 ASP A O 1
ATOM 671 N N . PHE A 1 88 ? 4.316 9.480 2.298 1.00 87.00 88 PHE A N 1
ATOM 672 C CA . PHE A 1 88 ? 3.190 9.484 1.361 1.00 87.00 88 PHE A CA 1
ATOM 673 C C . PHE A 1 88 ? 1.993 8.654 1.816 1.00 87.00 88 PHE A C 1
ATOM 675 O O . PHE A 1 88 ? 0.883 8.911 1.340 1.00 87.00 88 PHE A O 1
ATOM 682 N N . TYR A 1 89 ? 2.183 7.720 2.751 1.00 86.81 89 TYR A N 1
ATOM 683 C CA . TYR A 1 89 ? 1.100 6.913 3.308 1.00 86.81 89 TYR A CA 1
ATOM 684 C C . TYR A 1 89 ? 0.896 7.195 4.793 1.00 86.81 89 TYR A C 1
ATOM 686 O O . TYR A 1 89 ? -0.141 7.744 5.161 1.00 86.81 89 TYR A O 1
ATOM 694 N N . LEU A 1 90 ? 1.870 6.860 5.643 1.00 86.69 90 LEU A N 1
ATOM 695 C CA . LEU A 1 90 ? 1.646 6.823 7.089 1.00 86.69 90 LEU A CA 1
ATOM 696 C C . LEU A 1 90 ? 1.355 8.199 7.686 1.00 86.69 90 LEU A C 1
ATOM 698 O O . LEU A 1 90 ? 0.348 8.350 8.376 1.00 86.69 90 LEU A O 1
ATOM 702 N N . ASP A 1 91 ? 2.179 9.206 7.408 1.00 87.88 91 ASP A N 1
ATOM 703 C CA . ASP A 1 91 ? 1.985 10.545 7.969 1.00 87.88 91 ASP A CA 1
ATOM 704 C C . ASP A 1 91 ? 0.692 11.205 7.455 1.00 87.88 91 ASP A C 1
ATOM 706 O O . ASP A 1 91 ? -0.095 11.713 8.267 1.00 87.88 91 ASP A O 1
ATOM 710 N N . PRO A 1 92 ? 0.376 11.152 6.142 1.00 86.88 92 PRO A N 1
ATOM 711 C CA . PRO A 1 92 ? -0.918 11.590 5.636 1.00 86.88 92 PRO A CA 1
ATOM 712 C C . PRO A 1 92 ? -2.108 10.867 6.264 1.00 86.88 92 PRO A C 1
ATOM 714 O O . PRO A 1 92 ? -3.108 11.523 6.556 1.00 86.88 92 PRO A O 1
ATOM 717 N N . TRP A 1 93 ? -2.019 9.551 6.472 1.00 86.94 93 TRP A N 1
ATOM 718 C CA . TRP A 1 93 ? -3.092 8.770 7.084 1.00 86.94 93 TRP A CA 1
ATOM 719 C C . TRP A 1 93 ? -3.263 9.090 8.563 1.00 86.94 93 TRP A C 1
ATOM 721 O O . TRP A 1 93 ? -4.394 9.328 8.969 1.00 86.94 93 TRP A O 1
ATOM 731 N N . LYS A 1 94 ? -2.181 9.204 9.347 1.00 84.62 94 LYS A N 1
ATOM 732 C CA . LYS A 1 94 ? -2.252 9.669 10.747 1.00 84.62 94 LYS A CA 1
ATOM 733 C C . LYS A 1 94 ? -2.973 11.007 10.828 1.00 84.62 94 LYS A C 1
ATOM 735 O O . LYS A 1 94 ? -3.906 11.160 11.607 1.00 84.62 94 LYS A O 1
ATOM 740 N N . LYS A 1 95 ? -2.580 11.967 9.984 1.00 85.25 95 LYS A N 1
ATOM 741 C CA . LYS A 1 95 ? -3.213 13.289 9.953 1.00 85.25 95 LYS A CA 1
ATOM 742 C C . LYS A 1 95 ? -4.692 13.213 9.569 1.00 85.25 95 LYS A C 1
ATOM 744 O O . LYS A 1 95 ? -5.505 13.883 10.192 1.00 85.25 95 LYS A O 1
ATOM 749 N N . HIS A 1 96 ? -5.040 12.435 8.547 1.00 83.81 96 HIS A N 1
ATOM 750 C CA . HIS A 1 96 ? -6.424 12.295 8.094 1.00 83.81 96 HIS A CA 1
ATOM 751 C C . HIS A 1 96 ? -7.305 11.633 9.161 1.00 83.81 96 HIS A C 1
ATOM 753 O O . HIS A 1 96 ? -8.324 12.204 9.537 1.00 83.81 96 HIS A O 1
ATOM 759 N N . LEU A 1 97 ? -6.864 10.500 9.711 1.00 82.31 97 LEU A N 1
ATOM 760 C CA . LEU A 1 97 ? -7.595 9.744 10.728 1.00 82.31 97 LEU A CA 1
ATOM 761 C C . LEU A 1 97 ? -7.749 10.522 12.042 1.00 82.31 97 LEU A C 1
ATOM 763 O O . LEU A 1 97 ? -8.783 10.401 12.681 1.00 82.31 97 LEU A O 1
ATOM 767 N N . ASN A 1 98 ? -6.767 11.347 12.422 1.00 79.31 98 ASN A N 1
ATOM 768 C CA . ASN A 1 98 ? -6.863 12.195 13.616 1.00 79.31 98 ASN A CA 1
ATOM 769 C C . ASN A 1 98 ? -7.736 13.446 13.411 1.00 79.31 98 ASN A C 1
ATOM 771 O O . ASN A 1 98 ? -8.268 13.978 14.382 1.00 79.31 98 ASN A O 1
ATOM 775 N N . ASN A 1 99 ? -7.847 13.950 12.176 1.00 69.94 99 ASN A N 1
ATOM 776 C CA . ASN A 1 99 ? -8.629 15.150 11.864 1.00 69.94 99 ASN A CA 1
ATOM 777 C C . ASN A 1 99 ? -10.113 14.852 11.652 1.00 69.94 99 ASN A C 1
ATOM 779 O O . ASN A 1 99 ? -10.955 15.714 11.907 1.00 69.94 99 ASN A O 1
ATOM 783 N N . GLU A 1 100 ? -10.452 13.662 11.164 1.00 57.88 100 GLU A N 1
ATOM 784 C CA . GLU A 1 100 ? -11.837 13.228 11.187 1.00 57.88 100 GLU A CA 1
ATOM 785 C C . GLU A 1 100 ? -12.195 12.843 12.628 1.00 57.88 100 GLU A C 1
ATOM 787 O O . GLU A 1 100 ? -11.511 12.039 13.254 1.00 57.88 100 GLU A O 1
ATOM 792 N N . ASN A 1 101 ? -13.289 13.388 13.171 1.00 46.94 101 ASN A N 1
ATOM 793 C CA . ASN A 1 101 ? -13.884 13.012 14.468 1.00 46.94 101 ASN A CA 1
ATOM 794 C C . ASN A 1 101 ? -14.378 11.537 14.511 1.00 46.94 101 ASN A C 1
ATOM 796 O O . ASN A 1 101 ? -15.332 11.200 15.208 1.00 46.94 101 ASN A O 1
ATOM 800 N N . VAL A 1 102 ? -13.739 10.638 13.762 1.00 46.28 102 VAL A N 1
ATOM 801 C CA . VAL A 1 102 ? -13.925 9.185 13.751 1.00 46.28 102 VAL A CA 1
ATOM 802 C C . VAL A 1 102 ? -13.268 8.545 14.987 1.00 46.28 102 VAL A C 1
ATOM 804 O O . VAL A 1 102 ? -13.584 7.413 15.348 1.00 46.28 102 VAL A O 1
ATOM 807 N N . LEU A 1 103 ? -12.424 9.281 15.722 1.00 40.84 103 LEU A N 1
ATOM 808 C CA . LEU A 1 103 ? -11.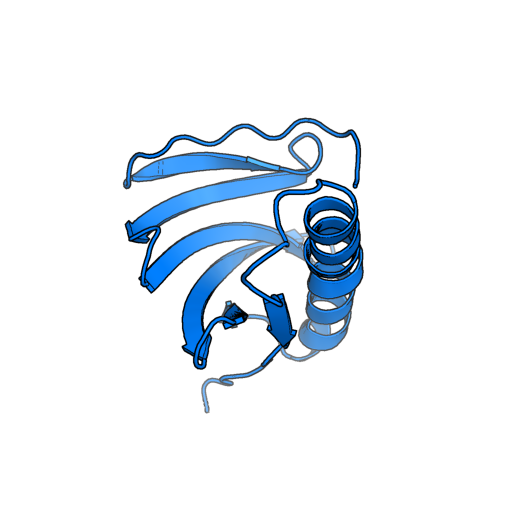648 8.761 16.851 1.00 40.84 103 LEU A CA 1
ATOM 809 C C . LEU A 1 103 ? -12.122 9.260 18.221 1.00 40.84 103 LEU A C 1
ATOM 811 O O . LEU A 1 103 ? -11.358 9.831 18.992 1.00 40.84 103 LEU A O 1
ATOM 815 N N . ARG A 1 104 ? -13.375 8.964 18.586 1.00 35.88 104 ARG A N 1
ATOM 816 C CA . ARG A 1 104 ? -13.731 8.860 20.017 1.00 35.88 104 ARG A CA 1
ATOM 817 C C . ARG A 1 104 ? -13.580 7.451 20.591 1.00 35.88 104 ARG A C 1
ATOM 819 O O . ARG A 1 104 ? -13.948 7.258 21.747 1.00 35.88 104 ARG A O 1
ATOM 826 N N . LYS A 1 105 ? -13.027 6.480 19.843 1.00 37.84 105 LYS A N 1
ATOM 827 C CA . LYS A 1 105 ? -12.747 5.145 20.405 1.00 37.84 105 LYS A CA 1
ATOM 828 C C . LYS A 1 105 ? -11.442 4.437 20.028 1.00 37.84 105 LYS A C 1
ATOM 830 O O . LYS A 1 105 ? -11.069 3.598 20.828 1.00 37.84 105 LYS A O 1
ATOM 835 N N . ASN A 1 106 ? -10.731 4.733 18.937 1.00 42.38 106 ASN A N 1
ATOM 836 C CA . ASN A 1 106 ? -9.622 3.859 18.508 1.00 42.38 106 ASN A CA 1
ATOM 837 C C . ASN A 1 106 ? -8.366 4.668 18.132 1.00 42.38 106 ASN A C 1
ATOM 839 O O . ASN A 1 106 ? -8.364 5.329 17.098 1.00 42.38 106 ASN A O 1
ATOM 843 N N . ASN A 1 107 ? -7.285 4.637 18.915 1.00 42.31 107 ASN A N 1
ATOM 844 C CA . ASN A 1 107 ? -6.012 5.212 18.470 1.00 42.31 107 ASN A CA 1
ATOM 845 C C . ASN A 1 107 ? -5.390 4.278 17.422 1.00 42.31 107 ASN A C 1
ATOM 847 O O . ASN A 1 107 ? -5.422 3.060 17.543 1.00 42.31 107 ASN A O 1
ATOM 851 N N . VAL A 1 108 ? -4.817 4.816 16.352 1.00 47.00 108 VAL A N 1
ATOM 852 C CA . VAL A 1 108 ? -4.151 4.001 15.326 1.00 47.00 108 VAL A CA 1
ATOM 853 C C . VAL A 1 108 ? -2.647 4.206 15.456 1.00 47.00 108 VAL A C 1
ATOM 855 O O . VAL A 1 108 ? -2.154 5.318 15.266 1.00 47.00 108 VAL A O 1
ATOM 858 N N . ASN A 1 109 ? -1.907 3.142 15.781 1.00 46.09 109 ASN A N 1
ATOM 859 C CA . ASN A 1 109 ? -0.447 3.179 15.873 1.00 46.09 109 ASN A CA 1
ATOM 860 C C . ASN A 1 109 ? 0.155 2.582 14.590 1.00 46.09 109 ASN A C 1
ATOM 862 O O . ASN A 1 109 ? 0.011 1.392 14.322 1.00 46.09 109 ASN A O 1
ATOM 866 N N . LEU A 1 110 ? 0.784 3.416 13.757 1.00 44.88 110 LEU A N 1
ATOM 867 C CA . LEU A 1 110 ? 1.381 2.974 12.490 1.00 44.88 110 LEU A CA 1
ATOM 868 C C . LEU A 1 110 ? 2.886 2.769 12.663 1.00 44.88 110 LEU A C 1
ATOM 870 O O . LEU A 1 110 ? 3.602 3.749 12.896 1.00 44.88 110 LEU A O 1
ATOM 874 N N . ASN A 1 111 ? 3.342 1.530 12.469 1.00 42.66 111 ASN A N 1
ATOM 875 C CA . ASN A 1 111 ? 4.751 1.143 12.520 1.00 42.66 111 ASN A CA 1
ATOM 876 C C . ASN A 1 111 ? 5.208 0.610 11.152 1.00 42.66 111 ASN A C 1
ATOM 878 O O . ASN A 1 111 ? 4.519 -0.193 10.521 1.00 42.66 111 ASN A O 1
ATOM 882 N N . VAL A 1 112 ? 6.394 1.033 10.707 1.00 43.53 112 VAL A N 1
ATOM 883 C CA . VAL A 1 112 ? 7.091 0.434 9.558 1.00 43.53 112 VAL A CA 1
ATOM 884 C C . VAL A 1 112 ? 8.016 -0.648 10.095 1.00 43.53 112 VAL A C 1
ATOM 886 O O . VAL A 1 112 ? 8.891 -0.356 10.905 1.00 43.53 112 VAL A O 1
ATOM 889 N N . ILE A 1 113 ? 7.848 -1.884 9.630 1.00 45.88 113 ILE A N 1
ATOM 890 C CA . ILE A 1 113 ? 8.840 -2.943 9.830 1.00 45.88 113 ILE A CA 1
ATOM 891 C C . ILE A 1 113 ? 9.356 -3.303 8.444 1.00 45.88 113 ILE A C 1
ATOM 893 O O . ILE A 1 113 ? 8.641 -3.898 7.641 1.00 45.88 113 ILE A O 1
ATOM 897 N N . SER A 1 114 ? 10.583 -2.895 8.140 1.00 40.28 114 SER A N 1
ATOM 898 C CA . SER A 1 114 ? 11.227 -3.200 6.868 1.00 40.28 114 SER A CA 1
ATOM 899 C C . SER A 1 114 ? 12.335 -4.222 7.062 1.00 40.28 114 SER A C 1
ATOM 901 O O . SER A 1 114 ? 13.319 -3.929 7.740 1.00 40.28 114 SER A O 1
ATOM 903 N N . SER A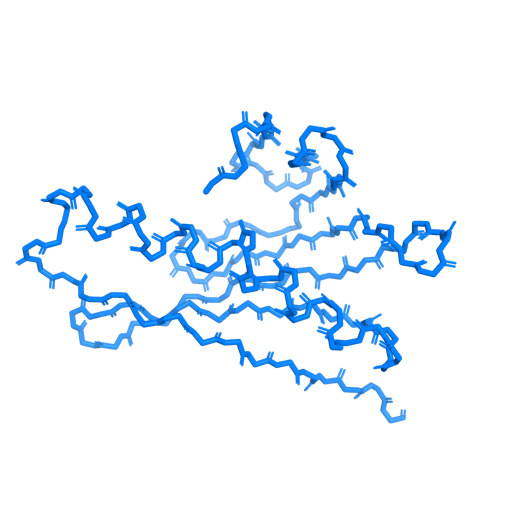 1 115 ? 12.160 -5.370 6.413 1.00 41.88 115 SER A N 1
ATOM 904 C CA . SER A 1 115 ? 13.155 -6.329 5.908 1.00 41.88 115 SER A CA 1
ATOM 905 C C . SER A 1 115 ? 12.812 -7.767 6.299 1.00 41.88 115 SER A C 1
ATOM 907 O O . SER A 1 115 ? 12.822 -8.153 7.462 1.00 41.88 115 SER A O 1
ATOM 909 N N . LEU A 1 116 ? 12.499 -8.559 5.278 1.00 41.34 116 LEU A N 1
ATOM 910 C CA . LEU A 1 116 ? 12.959 -9.935 5.187 1.00 41.34 116 LEU A CA 1
ATOM 911 C C . LEU A 1 116 ? 13.863 -9.926 3.954 1.00 41.34 116 LEU A C 1
ATOM 913 O O . LEU A 1 116 ? 13.368 -9.760 2.836 1.00 41.34 116 LEU A O 1
ATOM 917 N N . SER A 1 117 ? 15.176 -9.940 4.174 1.00 39.09 117 SER A N 1
ATOM 918 C CA . SER A 1 117 ? 16.135 -10.291 3.130 1.00 39.09 117 SER A CA 1
ATOM 919 C C . SER A 1 117 ? 15.986 -11.783 2.843 1.00 39.09 117 SER A C 1
ATOM 921 O O . SER A 1 117 ? 15.782 -12.565 3.770 1.00 39.09 117 SER A O 1
ATOM 923 N N . GLU A 1 118 ? 16.046 -12.170 1.573 1.00 41.16 118 GLU A N 1
ATOM 924 C CA . GLU A 1 118 ? 16.383 -13.553 1.237 1.00 41.16 118 GLU A CA 1
ATOM 925 C C . GLU A 1 118 ? 17.887 -13.713 1.504 1.00 41.16 118 GLU A C 1
ATOM 927 O O . GLU A 1 118 ? 18.672 -12.887 1.029 1.00 41.16 118 GLU A O 1
ATOM 932 N N . ASP A 1 119 ? 18.246 -14.698 2.332 1.00 38.47 119 ASP A N 1
ATOM 933 C CA . ASP A 1 119 ? 19.622 -15.195 2.480 1.00 38.47 119 ASP A CA 1
ATOM 934 C C . ASP A 1 119 ? 20.084 -15.914 1.200 1.00 38.47 119 ASP A C 1
ATOM 936 O O . ASP A 1 119 ? 19.243 -16.602 0.569 1.00 38.47 119 ASP A O 1
#

Radius of gyration: 14.68 Å; Cα contacts (8 Å, |Δi|>4): 218; chains: 1; bounding box: 34×30×36 Å

Solvent-accessible surface area (backbone atoms only — not comparable to full-atom values): 6799 Å² total; per-residue (Å²): 104,74,90,48,56,68,48,76,65,99,46,59,76,37,60,34,32,30,66,61,65,63,32,35,35,31,29,66,38,76,38,94,76,47,38,34,34,28,43,34,35,41,76,52,98,93,41,75,44,79,29,39,40,38,39,37,45,42,81,55,87,64,21,41,34,42,39,49,33,70,41,83,61,55,76,91,49,45,66,59,51,53,48,48,46,40,69,63,45,49,52,32,45,53,54,49,55,70,68,40,90,78,57,87,67,46,61,72,53,78,49,82,60,86,81,73,78,85,131

Mean predicted aligned error: 8.3 Å

pLDDT: mean 79.73, std 17.92, range [35.88, 96.06]

Foldseek 3Di:
DLPADKADDQDFQDKIADDNNQKIWGWHDDPPQAKTWIFIFHDDPNHTDTWIWIWGWDDDPLEIETEIETPPDDPVCQVVVVVCCVPPPVVVVQVVVVPPPPPPTYHYDYDYDYDDDDD

Secondary structure (DSSP, 8-state):
---S--B--SSTT-EEEETTTTEEEEEEEEETTTEEEEEEEEEETTEEEEEEEEEEEEEETTEEEEEEEEES--GGGHHHHHHHHIIIIIHHHHHHHHHSTT-SS--EEEEE-------

Sequence (119 aa):
MTVAPATITNQAGKSFKAHGDYISGRNLLLDPVRLIVQTSAVPLGGFSRRLHLYKKFEQNGIDTILIMVYAFCPQEDAANINKGLTDFYLDPWKKHLNNENVLRKNNVNLNVISSLSED

Nearest PDB structures (foldseek):
  7dme-assembly1_A  TM=8.333E-01  e=4.186E-02  Homo sapiens
  1x53-assembly1_A  TM=7.885E-01  e=5.025E-02  Homo sapiens
  6xle-assembly1_D  TM=7.502E-01  e=2.572E-02  Saccharomyces cerevisiae S288C
  3ni8-assembly1_A  TM=8.463E-01  e=9.817E-02  Plasmodium falciparum
  6xlh-assembly1_C  TM=7.546E-01  e=1.415E-01  Saccharomyces cerevisiae S288C